Protein AF-A0A2S9FZY2-F1 (afdb_monomer_lite)

Structure (mmCIF, N/CA/C/O backbone):
data_AF-A0A2S9FZY2-F1
#
_entry.id   AF-A0A2S9FZY2-F1
#
loop_
_atom_site.group_PDB
_atom_site.id
_atom_site.type_symbol
_atom_site.label_atom_id
_atom_site.label_alt_id
_atom_site.label_comp_id
_atom_site.label_asym_id
_atom_site.label_entity_id
_atom_site.label_seq_id
_atom_site.pdbx_PDB_ins_code
_atom_site.Cartn_x
_atom_site.Cartn_y
_atom_site.Cartn_z
_atom_site.occupancy
_atom_site.B_iso_or_equiv
_atom_site.auth_seq_id
_atom_site.auth_comp_id
_atom_site.auth_asym_id
_atom_site.auth_atom_id
_atom_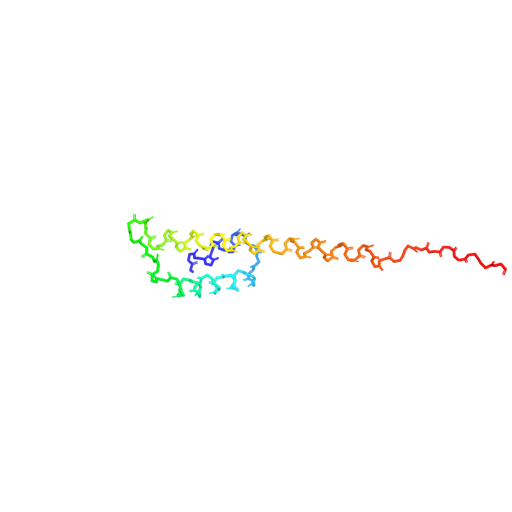site.pdbx_PDB_model_num
ATOM 1 N N . SER A 1 1 ? -1.386 -12.55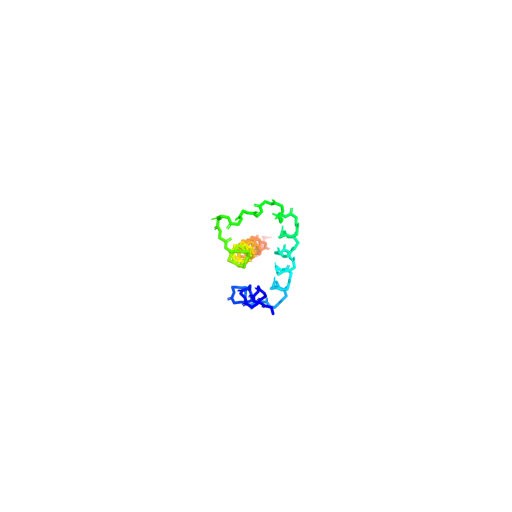8 6.089 1.00 78.00 1 SER A N 1
ATOM 2 C CA . SER A 1 1 ? -1.631 -11.119 6.351 1.00 78.00 1 SER A CA 1
ATOM 3 C C . SER A 1 1 ? -2.424 -10.504 5.195 1.00 78.00 1 SER A C 1
ATOM 5 O O . SER A 1 1 ? -2.105 -10.807 4.050 1.00 78.00 1 SER A O 1
ATOM 7 N N . ARG A 1 2 ? -3.452 -9.670 5.458 1.00 94.06 2 ARG A N 1
ATOM 8 C CA . ARG A 1 2 ? -4.274 -9.005 4.412 1.00 94.06 2 ARG A CA 1
ATOM 9 C C . ARG A 1 2 ? -3.483 -7.989 3.576 1.00 94.06 2 ARG A C 1
ATOM 11 O O . ARG A 1 2 ? -3.769 -7.848 2.394 1.00 94.06 2 ARG A O 1
ATOM 18 N N . VAL A 1 3 ? -2.493 -7.324 4.178 1.00 97.81 3 VAL A N 1
ATOM 19 C CA . VAL A 1 3 ? -1.611 -6.360 3.494 1.00 97.81 3 VAL A CA 1
ATOM 20 C C . VAL A 1 3 ? -0.737 -7.079 2.476 1.00 97.81 3 VAL A C 1
ATOM 22 O O . VAL A 1 3 ? -0.799 -6.747 1.300 1.00 97.81 3 VAL A O 1
ATOM 25 N N . TYR A 1 4 ? -0.022 -8.124 2.907 1.00 98.19 4 TYR A N 1
ATOM 26 C CA . TYR A 1 4 ? 0.821 -8.922 2.015 1.00 98.19 4 TYR A CA 1
ATOM 27 C C . TYR A 1 4 ? 0.028 -9.461 0.820 1.00 98.19 4 TYR A C 1
ATOM 29 O O . TYR A 1 4 ? 0.401 -9.223 -0.318 1.00 98.19 4 TYR A O 1
ATOM 37 N N . GLY A 1 5 ? -1.139 -10.077 1.058 1.00 98.06 5 GLY A N 1
ATOM 38 C CA . GLY A 1 5 ? -1.978 -10.588 -0.033 1.00 98.06 5 GLY A CA 1
ATOM 39 C C . GLY A 1 5 ? -2.449 -9.507 -1.018 1.00 98.06 5 GLY A C 1
ATOM 40 O O . GLY A 1 5 ? -2.543 -9.771 -2.217 1.00 98.06 5 GLY A O 1
ATOM 41 N N . LEU A 1 6 ? -2.719 -8.286 -0.540 1.00 98.38 6 LEU A N 1
ATOM 42 C CA . LEU A 1 6 ? -3.050 -7.151 -1.403 1.00 98.38 6 LEU A CA 1
ATOM 43 C C . LEU A 1 6 ? -1.840 -6.709 -2.232 1.00 98.38 6 LEU A C 1
ATOM 45 O O . LEU A 1 6 ? -1.968 -6.538 -3.442 1.00 98.38 6 LEU A O 1
ATOM 49 N N . VAL A 1 7 ? -0.675 -6.562 -1.601 1.00 98.56 7 VAL A N 1
ATOM 50 C CA . VAL A 1 7 ? 0.569 -6.167 -2.272 1.00 98.56 7 VAL A CA 1
ATOM 51 C C . VAL A 1 7 ? 0.961 -7.207 -3.323 1.00 98.56 7 VAL A C 1
ATOM 53 O O . VAL A 1 7 ? 1.204 -6.842 -4.470 1.00 98.56 7 VAL A O 1
ATOM 56 N N . THR A 1 8 ? 0.912 -8.500 -2.995 1.00 98.44 8 THR A N 1
ATOM 57 C CA . THR A 1 8 ? 1.211 -9.595 -3.931 1.00 98.44 8 THR A CA 1
ATOM 58 C C . THR A 1 8 ? 0.289 -9.603 -5.138 1.00 98.44 8 THR A C 1
ATOM 60 O O . THR A 1 8 ? 0.741 -9.859 -6.252 1.00 98.44 8 THR A O 1
ATOM 63 N N . ARG A 1 9 ? -0.994 -9.266 -4.970 1.00 98.06 9 ARG A N 1
ATOM 64 C CA . ARG A 1 9 ? -1.919 -9.161 -6.106 1.00 98.06 9 ARG A CA 1
ATOM 65 C C . ARG A 1 9 ? -1.538 -8.031 -7.070 1.00 98.06 9 ARG A C 1
ATOM 67 O O . ARG A 1 9 ? -1.794 -8.161 -8.267 1.00 98.06 9 ARG A O 1
ATOM 74 N N . VAL A 1 10 ? -0.948 -6.949 -6.560 1.00 98.06 10 VAL A N 1
ATOM 75 C CA . VAL A 1 10 ? -0.502 -5.799 -7.360 1.00 98.06 10 VAL A CA 1
ATOM 76 C C . VAL A 1 10 ? 0.861 -6.064 -8.002 1.00 98.06 10 VAL A C 1
ATOM 78 O O . VAL A 1 10 ? 0.998 -5.873 -9.205 1.00 98.06 10 VAL A O 1
ATOM 81 N N . LEU A 1 11 ? 1.850 -6.517 -7.225 1.00 97.56 11 LEU A N 1
ATOM 82 C CA . LEU A 1 11 ? 3.232 -6.677 -7.692 1.00 97.56 11 LEU A CA 1
ATOM 83 C C . LEU A 1 11 ? 3.467 -7.965 -8.472 1.00 97.56 11 LEU A C 1
ATOM 85 O O . LEU A 1 11 ? 4.301 -7.979 -9.368 1.00 97.56 11 LEU A O 1
ATOM 89 N N . ARG A 1 12 ? 2.742 -9.040 -8.138 1.00 96.19 12 ARG A N 1
ATOM 90 C CA . ARG A 1 12 ? 2.925 -10.389 -8.706 1.00 96.19 12 ARG A CA 1
ATOM 91 C C . ARG A 1 12 ? 4.357 -10.935 -8.591 1.00 96.19 12 ARG A C 1
ATOM 93 O O . ARG A 1 12 ? 4.698 -11.883 -9.285 1.00 96.19 12 ARG A O 1
ATOM 100 N N . ASP A 1 13 ? 5.145 -10.379 -7.676 1.00 96.81 13 ASP A N 1
ATOM 101 C CA . ASP A 1 13 ? 6.498 -10.811 -7.341 1.00 96.81 13 ASP A CA 1
ATOM 102 C C . ASP A 1 13 ? 6.598 -11.008 -5.818 1.00 96.81 13 ASP A C 1
ATOM 104 O O . ASP A 1 13 ? 6.358 -10.049 -5.074 1.00 96.81 13 ASP A O 1
ATOM 108 N N . PRO A 1 14 ? 6.890 -12.222 -5.318 1.00 95.81 14 PRO A N 1
ATOM 109 C CA . PRO A 1 14 ? 6.944 -12.485 -3.881 1.00 95.81 14 PRO A CA 1
ATOM 110 C C . PRO A 1 14 ? 8.000 -11.667 -3.126 1.00 95.81 14 PRO A C 1
ATOM 112 O O . PRO A 1 14 ? 7.715 -11.237 -2.007 1.00 95.81 14 PRO A O 1
ATOM 115 N N . GLY A 1 15 ? 9.168 -11.420 -3.731 1.00 97.00 15 GLY A N 1
ATOM 116 C CA . GLY A 1 15 ? 10.281 -10.708 -3.100 1.00 97.00 15 GLY A CA 1
ATOM 117 C C . GLY A 1 15 ? 9.966 -9.229 -2.906 1.00 97.00 15 GLY A C 1
ATOM 118 O O . GLY A 1 15 ? 9.972 -8.726 -1.782 1.00 97.00 15 GLY A O 1
ATOM 119 N N . TYR A 1 16 ? 9.552 -8.547 -3.974 1.00 97.00 16 TYR A N 1
ATOM 120 C CA . TYR A 1 16 ? 9.093 -7.162 -3.883 1.00 97.00 16 TYR A CA 1
ATOM 121 C C . TYR A 1 16 ? 7.843 -7.023 -3.020 1.00 97.00 16 TYR A C 1
ATOM 123 O O . TYR A 1 16 ? 7.646 -5.980 -2.391 1.00 97.00 16 TYR A O 1
ATOM 131 N N . SER A 1 17 ? 6.996 -8.054 -2.956 1.00 98.06 17 SER A N 1
ATOM 132 C CA . SER A 1 17 ? 5.825 -8.041 -2.076 1.00 98.06 17 SER A CA 1
ATOM 133 C C . SER A 1 17 ? 6.194 -8.051 -0.606 1.00 98.06 17 SER A C 1
ATOM 135 O O . SER A 1 17 ? 5.548 -7.360 0.184 1.00 98.06 17 SER A O 1
ATOM 137 N N . GLU A 1 18 ? 7.207 -8.825 -0.232 1.00 98.19 18 GLU A N 1
ATOM 138 C CA . GLU A 1 18 ? 7.693 -8.881 1.139 1.00 98.19 18 GLU A CA 1
ATOM 139 C C . GLU A 1 18 ? 8.317 -7.545 1.546 1.00 98.19 18 GLU A C 1
ATOM 141 O O . GLU A 1 18 ? 7.854 -6.936 2.512 1.00 98.19 18 GLU A O 1
ATOM 146 N N . GLU A 1 19 ? 9.262 -7.041 0.750 1.00 97.94 19 GLU A N 1
ATOM 147 C CA . GLU A 1 19 ? 9.917 -5.743 0.961 1.00 97.94 19 GLU A CA 1
ATOM 148 C C . GLU A 1 19 ? 8.882 -4.612 1.085 1.00 97.94 19 GLU A C 1
ATOM 150 O O . GLU A 1 19 ? 8.842 -3.878 2.072 1.00 97.94 19 GLU A O 1
ATOM 155 N N . THR A 1 20 ? 7.955 -4.530 0.127 1.00 98.06 20 THR A N 1
ATOM 156 C CA . THR A 1 20 ? 6.913 -3.495 0.120 1.00 98.06 20 THR A CA 1
ATOM 157 C C . THR A 1 20 ? 5.977 -3.619 1.323 1.00 98.06 20 THR A C 1
ATOM 159 O O . THR A 1 20 ? 5.518 -2.614 1.863 1.00 98.06 20 THR A O 1
ATOM 162 N N . THR A 1 21 ? 5.674 -4.839 1.771 1.00 98.31 21 THR A N 1
ATOM 163 C CA . THR A 1 21 ? 4.840 -5.049 2.961 1.00 98.31 21 THR A CA 1
ATOM 164 C C . THR A 1 21 ? 5.545 -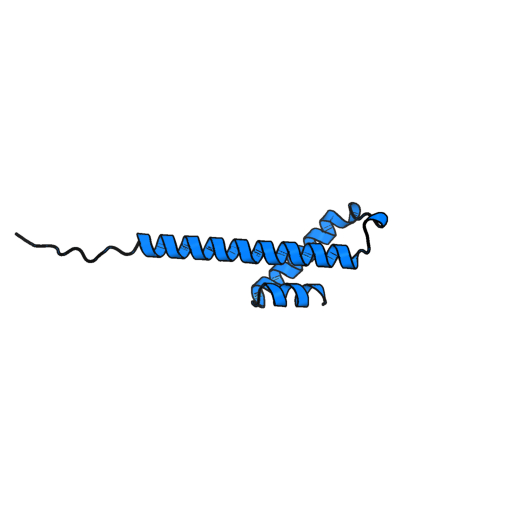4.564 4.225 1.00 98.31 21 THR A C 1
ATOM 166 O O . THR A 1 21 ? 4.909 -3.918 5.059 1.00 98.31 21 THR A O 1
ATOM 169 N N . GLN A 1 22 ? 6.842 -4.843 4.367 1.00 98.00 22 GLN A N 1
ATOM 170 C CA . GLN A 1 22 ? 7.643 -4.359 5.493 1.00 98.00 22 GLN A CA 1
ATOM 171 C C . GLN A 1 22 ? 7.695 -2.824 5.508 1.00 98.00 22 GLN A C 1
ATOM 173 O O . GLN A 1 22 ? 7.393 -2.215 6.535 1.00 98.00 22 GLN A O 1
ATOM 178 N N . ASP A 1 23 ? 7.945 -2.200 4.354 1.00 97.81 23 ASP A N 1
ATOM 179 C CA . ASP A 1 23 ? 7.915 -0.744 4.177 1.00 97.81 23 ASP A CA 1
ATOM 180 C C . ASP A 1 23 ? 6.588 -0.117 4.614 1.00 97.81 23 ASP A C 1
ATOM 182 O O . ASP A 1 23 ? 6.574 0.905 5.301 1.00 97.81 23 ASP A O 1
ATOM 186 N N . VAL A 1 24 ? 5.460 -0.732 4.242 1.00 97.94 24 VAL A N 1
ATOM 187 C CA . VAL A 1 24 ? 4.127 -0.258 4.639 1.00 97.94 24 VAL A CA 1
ATOM 188 C C . VAL A 1 24 ? 3.990 -0.257 6.157 1.00 97.94 24 VAL A C 1
ATOM 190 O O . VAL A 1 24 ? 3.548 0.739 6.724 1.00 97.94 24 VAL A O 1
ATOM 193 N N . TYR A 1 25 ? 4.376 -1.338 6.836 1.00 97.69 25 TYR A N 1
ATOM 194 C CA . TYR A 1 25 ? 4.274 -1.396 8.295 1.00 97.69 25 TYR A CA 1
ATOM 195 C C . TYR A 1 25 ? 5.226 -0.419 8.992 1.00 97.69 25 TYR A C 1
ATOM 197 O O . TYR A 1 25 ? 4.829 0.207 9.975 1.00 97.69 25 TYR A O 1
ATOM 205 N N . LEU A 1 26 ? 6.438 -0.223 8.468 1.00 97.81 26 LEU A N 1
ATOM 206 C CA . LEU A 1 26 ? 7.361 0.799 8.968 1.00 97.81 26 LEU A CA 1
ATOM 207 C C . LEU A 1 26 ? 6.795 2.209 8.792 1.00 97.81 26 LEU A C 1
ATOM 209 O O . LEU A 1 26 ? 6.915 3.044 9.689 1.00 97.81 26 LEU A O 1
ATOM 213 N N . GLN A 1 27 ? 6.153 2.481 7.657 1.00 96.25 27 GLN A N 1
ATOM 214 C CA . GLN A 1 27 ? 5.500 3.760 7.416 1.00 96.25 27 GLN A CA 1
ATOM 215 C C . GLN A 1 27 ? 4.342 3.981 8.390 1.00 96.25 27 GLN A C 1
ATOM 217 O O . GLN A 1 27 ? 4.265 5.044 8.997 1.00 96.25 27 GLN A O 1
ATOM 222 N N . VAL A 1 28 ? 3.497 2.967 8.594 1.00 96.31 28 VAL A N 1
ATOM 223 C CA . VAL A 1 28 ? 2.393 3.012 9.565 1.00 96.31 28 VAL A CA 1
ATOM 224 C C . VAL A 1 28 ? 2.915 3.288 10.964 1.00 96.31 28 VAL A C 1
ATOM 226 O O . VAL A 1 28 ? 2.375 4.156 11.634 1.00 96.31 28 VAL A O 1
ATOM 229 N N . TRP A 1 29 ? 3.978 2.601 11.390 1.00 96.94 29 TRP A N 1
ATOM 230 C CA . TRP A 1 29 ? 4.604 2.835 12.690 1.00 96.94 29 TRP A CA 1
ATOM 231 C C . TRP A 1 29 ? 5.028 4.298 12.862 1.00 96.94 29 TRP A C 1
ATOM 233 O O . TRP A 1 29 ? 4.737 4.911 13.884 1.00 96.94 29 TRP A O 1
ATOM 243 N N . ARG A 1 30 ? 5.666 4.880 11.839 1.00 97.00 30 ARG A N 1
ATOM 244 C CA . ARG A 1 30 ? 6.128 6.277 11.862 1.00 97.00 30 ARG A CA 1
ATOM 245 C C . ARG A 1 30 ? 4.997 7.300 11.794 1.00 97.00 30 ARG A C 1
ATOM 247 O O . ARG A 1 30 ? 5.184 8.412 12.262 1.00 97.00 30 ARG A O 1
ATOM 254 N N . SER A 1 31 ? 3.861 6.964 11.183 1.00 94.31 31 SER A N 1
ATOM 255 C CA . SER A 1 31 ? 2.751 7.902 10.970 1.00 94.31 31 SER A CA 1
ATOM 256 C C . SER A 1 31 ? 1.512 7.602 11.814 1.00 94.31 31 SER A C 1
ATOM 258 O O . SER A 1 31 ? 0.471 8.208 11.571 1.00 94.31 31 SER A O 1
ATOM 260 N N . ALA A 1 32 ? 1.588 6.664 12.762 1.00 94.25 32 ALA A N 1
ATOM 261 C CA . ALA A 1 32 ? 0.442 6.214 13.553 1.00 94.25 32 ALA A CA 1
ATOM 262 C C . ALA A 1 32 ? -0.190 7.347 14.374 1.00 94.25 32 ALA A C 1
ATOM 264 O O . ALA A 1 32 ? -1.406 7.380 14.527 1.00 94.25 32 ALA A O 1
ATOM 265 N N . GLU A 1 33 ? 0.618 8.299 14.845 1.00 94.88 33 GLU A N 1
ATOM 266 C CA . GLU A 1 33 ? 0.155 9.489 15.573 1.00 94.88 33 GLU A CA 1
ATOM 267 C C . GLU A 1 33 ? -0.744 10.413 14.736 1.00 94.88 33 GLU A C 1
ATOM 269 O O . GLU A 1 33 ? -1.556 11.145 15.290 1.00 94.88 33 GLU A O 1
ATOM 274 N N . ASN A 1 34 ? -0.646 10.339 13.405 1.00 91.50 34 ASN A N 1
ATOM 275 C CA . ASN A 1 34 ? -1.440 11.146 12.478 1.00 91.50 34 ASN A CA 1
ATOM 276 C C . ASN A 1 34 ? -2.751 10.461 12.063 1.00 91.50 34 ASN A C 1
ATOM 278 O O . ASN A 1 34 ? -3.465 10.972 11.199 1.00 91.50 34 ASN A O 1
ATOM 282 N N . TYR A 1 35 ? -3.057 9.279 12.607 1.00 93.62 35 TYR A N 1
ATOM 283 C CA . TYR A 1 35 ? -4.320 8.608 12.329 1.00 93.62 35 TYR A CA 1
ATOM 284 C C . TYR A 1 35 ? -5.480 9.364 12.985 1.00 93.62 35 TYR A C 1
ATOM 286 O O . TYR A 1 35 ? -5.526 9.526 14.203 1.00 93.62 35 TYR A O 1
ATOM 294 N N . ASP A 1 36 ? -6.445 9.766 12.162 1.00 93.75 36 ASP A N 1
ATOM 295 C CA . ASP A 1 36 ? -7.693 10.380 12.598 1.00 93.75 36 ASP A CA 1
ATOM 296 C C . ASP A 1 36 ? -8.837 9.348 12.535 1.00 93.75 36 ASP A C 1
ATOM 298 O O . ASP A 1 36 ? -9.252 8.960 11.437 1.00 93.75 36 ASP A O 1
ATOM 302 N N . PRO A 1 37 ? -9.390 8.911 13.684 1.00 95.06 37 PRO A N 1
ATOM 303 C CA . PRO A 1 37 ? -10.518 7.984 13.716 1.00 95.06 37 PRO A CA 1
ATOM 304 C C . PRO A 1 37 ? -11.778 8.492 13.006 1.00 95.06 37 PRO A C 1
ATOM 306 O O . PRO A 1 37 ? -12.603 7.678 12.588 1.00 95.06 37 PRO A O 1
ATOM 309 N N . SER A 1 38 ? -11.943 9.811 12.865 1.00 96.25 38 SER A N 1
ATOM 310 C CA . SER A 1 38 ? -13.083 10.405 12.162 1.00 96.25 38 SER A CA 1
ATOM 311 C C . SER A 1 38 ? -12.988 10.248 10.639 1.00 96.25 38 SER A C 1
ATOM 313 O O . SER A 1 38 ? -14.014 10.214 9.960 1.00 96.25 38 SER A O 1
ATOM 315 N N . ALA A 1 39 ? -11.777 10.053 10.104 1.00 91.12 39 ALA A N 1
ATOM 316 C CA . ALA A 1 39 ? -11.522 9.860 8.677 1.00 91.12 39 ALA A CA 1
ATOM 317 C C . ALA A 1 39 ? -11.751 8.411 8.196 1.00 91.12 39 ALA A C 1
ATOM 319 O O . ALA A 1 39 ? -11.710 8.141 6.993 1.00 91.12 39 ALA A O 1
ATOM 320 N N . GLY A 1 40 ? -12.008 7.467 9.109 1.00 94.25 40 GLY A N 1
ATOM 321 C CA . GLY A 1 40 ? -12.354 6.079 8.793 1.00 94.25 40 GLY A CA 1
ATOM 322 C C . GLY A 1 40 ? -11.543 5.053 9.580 1.00 94.25 40 GLY A C 1
ATOM 323 O O . GLY A 1 40 ? -10.687 5.391 10.383 1.00 94.25 40 GLY A O 1
ATOM 324 N N . SER A 1 41 ? -11.821 3.762 9.357 1.00 96.25 41 SER A N 1
ATOM 325 C CA . SER A 1 41 ? -11.208 2.691 10.161 1.00 96.25 41 SER A CA 1
ATOM 326 C C . SER A 1 41 ? -9.685 2.562 9.955 1.00 96.25 41 SER A C 1
ATOM 328 O O . SER A 1 41 ? -9.210 2.726 8.822 1.00 96.25 41 SER A O 1
ATOM 330 N N . PRO A 1 42 ? -8.918 2.099 10.968 1.00 95.06 42 PRO A N 1
ATOM 331 C CA . PRO A 1 42 ? -7.468 1.913 10.838 1.00 95.06 42 PRO A CA 1
ATOM 332 C C . PRO A 1 42 ? -7.111 0.887 9.760 1.00 95.06 42 PRO A C 1
ATOM 334 O O . PRO A 1 42 ? -6.102 0.995 9.070 1.00 95.06 42 PRO A O 1
ATOM 337 N N . THR A 1 43 ? -7.970 -0.120 9.585 1.00 95.44 43 THR A N 1
ATOM 338 C CA . THR A 1 43 ? -7.791 -1.154 8.564 1.00 95.44 43 THR A CA 1
ATOM 339 C C . THR A 1 43 ? -7.965 -0.592 7.155 1.00 95.44 43 THR A C 1
ATOM 341 O O . THR A 1 43 ? -7.187 -0.932 6.267 1.00 95.44 43 THR A O 1
ATOM 344 N N . ALA A 1 44 ? -8.967 0.263 6.930 1.00 95.12 44 ALA A N 1
ATOM 345 C CA . ALA A 1 44 ? -9.166 0.907 5.633 1.00 95.12 44 ALA A CA 1
ATOM 346 C C . ALA A 1 44 ? -7.999 1.846 5.296 1.00 95.12 44 ALA A C 1
ATOM 348 O O . ALA A 1 44 ? -7.493 1.820 4.172 1.00 95.12 44 ALA A O 1
ATOM 349 N N . TRP A 1 45 ? -7.522 2.603 6.287 1.00 95.19 45 TRP A N 1
ATOM 350 C CA . TRP A 1 45 ? -6.341 3.452 6.150 1.00 95.19 45 TRP A CA 1
ATOM 351 C C . TRP A 1 45 ? -5.087 2.637 5.792 1.00 95.19 45 TRP A C 1
ATOM 353 O O . TRP A 1 45 ? -4.435 2.918 4.785 1.00 95.19 45 TRP A O 1
ATOM 363 N N . LEU A 1 46 ? -4.819 1.550 6.526 1.00 96.50 46 LEU A N 1
ATOM 364 C CA . LEU A 1 46 ? -3.706 0.632 6.261 1.00 96.50 46 LEU A CA 1
ATOM 365 C C . LEU A 1 46 ? -3.752 0.040 4.844 1.00 96.50 46 LEU A C 1
ATOM 367 O O . LEU A 1 46 ? -2.740 0.014 4.147 1.00 96.50 46 LEU A O 1
ATOM 371 N N . LEU A 1 47 ? -4.917 -0.444 4.402 1.00 97.00 47 LEU A N 1
ATOM 372 C CA . LEU A 1 47 ? -5.062 -1.047 3.073 1.00 97.00 47 LEU A CA 1
ATOM 373 C C . LEU A 1 47 ? -4.914 -0.014 1.948 1.00 97.00 47 LEU A C 1
ATOM 375 O O . LEU A 1 47 ? -4.351 -0.336 0.902 1.00 97.00 47 LEU A O 1
ATOM 379 N N . THR A 1 48 ? -5.365 1.222 2.172 1.00 95.94 48 THR A N 1
ATOM 380 C CA . THR A 1 48 ? -5.170 2.337 1.232 1.00 95.94 48 THR A CA 1
ATOM 381 C C . THR A 1 48 ? -3.689 2.661 1.078 1.00 95.94 48 THR A C 1
ATOM 383 O O . THR A 1 48 ? -3.188 2.768 -0.044 1.00 95.94 48 THR A O 1
ATOM 386 N N . LEU A 1 49 ? -2.967 2.750 2.198 1.00 96.06 49 LEU A N 1
ATOM 387 C CA . LEU A 1 49 ? -1.530 2.986 2.189 1.00 96.06 49 LEU A CA 1
ATOM 388 C C . LEU A 1 49 ? -0.776 1.854 1.477 1.00 96.06 49 LEU A C 1
ATOM 390 O O . LEU A 1 49 ? 0.065 2.116 0.617 1.00 96.06 49 LEU A O 1
ATOM 394 N N . ALA A 1 50 ? -1.129 0.603 1.780 1.00 98.12 50 ALA A N 1
ATOM 395 C CA . ALA A 1 50 ? -0.548 -0.573 1.144 1.00 98.12 50 ALA A CA 1
ATOM 396 C C . ALA A 1 50 ? -0.746 -0.576 -0.376 1.00 98.12 50 ALA A C 1
ATOM 398 O O . ALA A 1 50 ? 0.198 -0.822 -1.126 1.00 98.12 50 ALA A O 1
ATOM 399 N N . HIS A 1 51 ? -1.959 -0.264 -0.839 1.00 98.44 51 HIS A N 1
ATOM 400 C CA . HIS A 1 51 ? -2.254 -0.194 -2.265 1.00 98.44 51 HIS A CA 1
ATOM 401 C C . HIS A 1 51 ? -1.436 0.895 -2.961 1.00 98.44 51 HIS A C 1
ATOM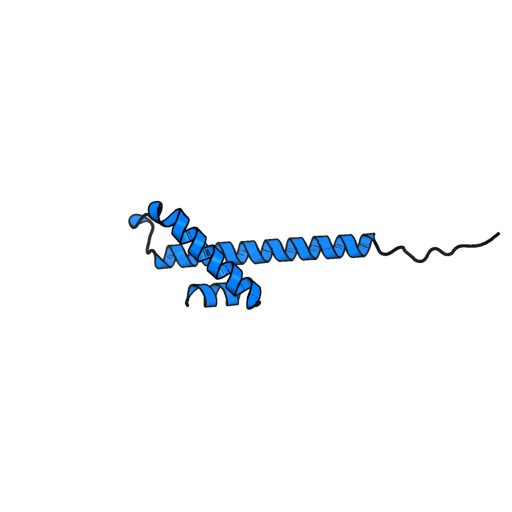 403 O O . HIS A 1 51 ? -0.813 0.624 -3.988 1.00 98.44 51 HIS A O 1
ATOM 409 N N . ARG A 1 52 ? -1.379 2.100 -2.378 1.00 97.62 52 ARG A N 1
ATOM 410 C CA . ARG A 1 52 ? -0.572 3.201 -2.916 1.00 97.62 52 ARG A CA 1
ATOM 411 C C . ARG A 1 52 ? 0.901 2.812 -3.024 1.00 97.62 52 ARG A C 1
ATOM 413 O O . ARG A 1 52 ? 1.483 2.966 -4.093 1.00 97.62 52 ARG A O 1
ATOM 420 N N . ARG A 1 53 ? 1.483 2.254 -1.957 1.00 97.69 53 ARG A N 1
ATOM 421 C CA . ARG A 1 53 ? 2.893 1.840 -1.947 1.00 97.69 53 ARG A CA 1
ATOM 422 C C . ARG A 1 53 ? 3.178 0.765 -2.997 1.00 97.69 53 ARG A C 1
ATOM 424 O O . ARG A 1 53 ? 4.183 0.859 -3.694 1.00 97.69 53 ARG A O 1
ATOM 431 N N . ALA A 1 54 ? 2.281 -0.209 -3.158 1.00 98.25 54 ALA A N 1
ATOM 432 C CA . ALA A 1 54 ? 2.418 -1.233 -4.188 1.00 98.25 54 ALA A CA 1
ATOM 433 C C . ALA A 1 54 ? 2.372 -0.633 -5.605 1.00 98.25 54 ALA A C 1
ATOM 435 O O . ALA A 1 54 ? 3.217 -0.956 -6.434 1.00 98.25 54 ALA A O 1
ATOM 436 N N . VAL A 1 55 ? 1.444 0.287 -5.885 1.00 98.31 55 VAL A N 1
ATOM 437 C CA . VAL A 1 55 ? 1.382 0.985 -7.184 1.00 98.31 55 VAL A CA 1
ATOM 438 C C . VAL A 1 55 ? 2.647 1.809 -7.437 1.00 98.31 55 VAL A C 1
ATOM 440 O O . VAL A 1 55 ? 3.190 1.777 -8.542 1.00 98.31 55 VAL A O 1
ATOM 443 N N . ASP A 1 56 ? 3.146 2.516 -6.424 1.00 97.62 56 ASP A N 1
ATOM 444 C CA .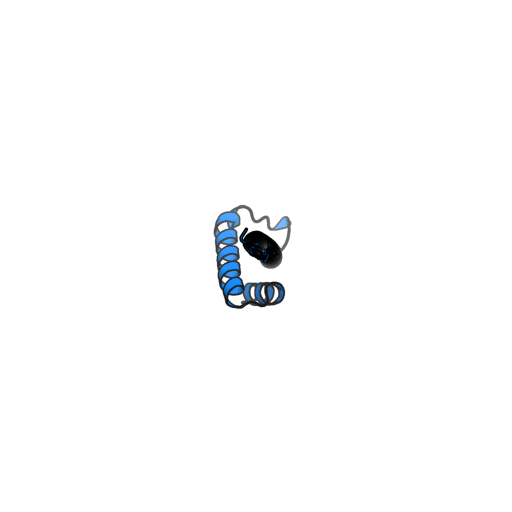 ASP A 1 56 ? 4.378 3.298 -6.532 1.00 97.62 56 ASP A CA 1
ATOM 445 C C . ASP A 1 56 ? 5.594 2.395 -6.812 1.00 97.62 56 ASP A C 1
ATOM 447 O O . ASP A 1 56 ? 6.433 2.739 -7.647 1.00 97.62 56 ASP A O 1
ATOM 451 N N . ARG A 1 57 ? 5.653 1.197 -6.210 1.00 97.25 57 ARG A N 1
ATOM 452 C CA . ARG A 1 57 ? 6.678 0.183 -6.508 1.00 97.25 57 ARG A CA 1
ATOM 453 C C . ARG A 1 57 ? 6.593 -0.302 -7.959 1.00 97.25 57 ARG A C 1
ATOM 455 O O . ARG A 1 57 ? 7.620 -0.297 -8.630 1.00 97.25 57 ARG A O 1
ATOM 462 N N . VAL A 1 58 ? 5.398 -0.630 -8.475 1.00 97.69 58 VAL A N 1
ATOM 463 C CA . VAL A 1 58 ? 5.216 -0.998 -9.901 1.00 97.69 58 VAL A CA 1
ATOM 464 C C . VAL A 1 58 ? 5.751 0.102 -10.811 1.00 97.69 58 VAL A C 1
ATOM 466 O O . VAL A 1 58 ? 6.494 -0.173 -11.749 1.00 97.69 58 VAL A O 1
ATOM 469 N N . ARG A 1 59 ? 5.395 1.361 -10.536 1.00 96.94 59 ARG A N 1
ATOM 470 C CA . ARG A 1 59 ? 5.845 2.505 -11.339 1.00 96.94 59 ARG A CA 1
ATOM 471 C C . ARG A 1 59 ? 7.363 2.661 -11.308 1.00 96.94 59 ARG A C 1
ATOM 473 O O . ARG A 1 59 ? 7.960 2.913 -12.351 1.00 96.94 59 ARG A O 1
ATOM 480 N N . SER A 1 60 ? 7.975 2.497 -10.136 1.00 95.94 60 SER A N 1
ATOM 481 C CA . SER A 1 60 ? 9.430 2.552 -9.973 1.00 95.94 60 SER A CA 1
ATOM 482 C C . SER A 1 60 ? 10.136 1.474 -10.797 1.00 95.94 60 SER A C 1
ATOM 484 O O . SER A 1 60 ? 11.082 1.788 -11.518 1.00 95.94 60 SER A O 1
ATOM 486 N N . GLU A 1 61 ? 9.641 0.236 -10.750 1.00 94.75 61 GLU A N 1
ATOM 487 C CA . GLU A 1 61 ? 10.233 -0.892 -11.479 1.00 94.75 61 GLU A CA 1
ATOM 488 C C . GLU A 1 61 ? 10.083 -0.758 -12.990 1.00 94.75 61 GLU A C 1
ATOM 490 O O . GLU A 1 61 ? 11.044 -0.942 -13.734 1.00 94.75 61 GLU A O 1
ATOM 495 N N . GLN A 1 62 ? 8.912 -0.331 -13.461 1.00 95.31 62 GLN A N 1
ATOM 496 C CA . GLN A 1 62 ? 8.704 -0.054 -14.882 1.00 95.31 62 GLN A CA 1
ATOM 497 C C . GLN A 1 62 ? 9.622 1.069 -15.381 1.00 95.31 62 GLN A C 1
ATOM 499 O O . GLN A 1 62 ? 10.203 0.981 -16.466 1.00 95.31 62 GLN A O 1
ATOM 504 N N . ALA A 1 63 ? 9.806 2.119 -14.576 1.00 95.06 63 ALA A N 1
ATOM 505 C CA . ALA A 1 63 ? 10.730 3.197 -14.904 1.00 95.06 63 ALA A CA 1
ATOM 506 C C . ALA A 1 63 ? 12.195 2.722 -14.913 1.00 95.06 63 ALA A C 1
ATOM 508 O O . ALA A 1 63 ? 12.964 3.162 -15.768 1.00 95.06 63 ALA A O 1
ATOM 509 N N . ALA A 1 64 ? 12.586 1.831 -13.995 1.00 93.94 64 ALA A N 1
ATOM 510 C CA . ALA A 1 64 ? 13.921 1.236 -13.959 1.00 93.94 64 ALA A CA 1
ATOM 511 C C . ALA A 1 64 ? 14.186 0.363 -15.194 1.00 93.94 64 ALA A C 1
ATOM 513 O O . ALA A 1 64 ? 15.152 0.620 -15.910 1.00 93.94 64 ALA A O 1
ATOM 514 N N . SER A 1 65 ? 13.272 -0.555 -15.512 1.00 93.38 65 SER A N 1
ATOM 515 C CA . SER A 1 65 ? 13.355 -1.421 -16.695 1.00 93.38 65 SER A CA 1
ATOM 516 C C . SER A 1 65 ? 13.394 -0.624 -18.008 1.00 93.38 65 SER A C 1
ATOM 518 O O . SER A 1 65 ? 14.180 -0.922 -18.910 1.00 93.38 65 SER A O 1
ATOM 520 N N . THR A 1 66 ? 12.612 0.458 -18.106 1.00 94.00 66 THR A N 1
ATOM 521 C CA . THR A 1 66 ? 12.638 1.350 -19.279 1.00 94.00 66 THR A CA 1
ATOM 522 C C . THR A 1 66 ? 13.998 2.028 -19.445 1.00 94.00 66 THR A C 1
ATOM 524 O O . THR A 1 66 ? 14.497 2.145 -20.566 1.00 94.00 66 THR A O 1
ATOM 527 N N . ARG A 1 67 ? 14.608 2.498 -18.347 1.00 92.50 67 ARG A N 1
ATOM 528 C CA . ARG A 1 67 ? 15.952 3.091 -18.388 1.00 92.50 67 ARG A CA 1
ATOM 529 C C . ARG A 1 67 ? 16.982 2.057 -18.821 1.00 92.50 67 ARG A C 1
ATOM 531 O O . ARG A 1 67 ? 17.746 2.341 -19.734 1.00 92.50 67 ARG A O 1
ATOM 538 N N . GLU A 1 68 ? 16.963 0.874 -18.219 1.00 92.75 68 GLU A N 1
ATOM 539 C CA . GLU A 1 68 ? 17.877 -0.222 -18.548 1.00 92.75 68 GLU A CA 1
ATOM 540 C C . GLU A 1 68 ? 17.792 -0.613 -20.029 1.00 92.75 68 GLU A C 1
ATOM 542 O O . GLU A 1 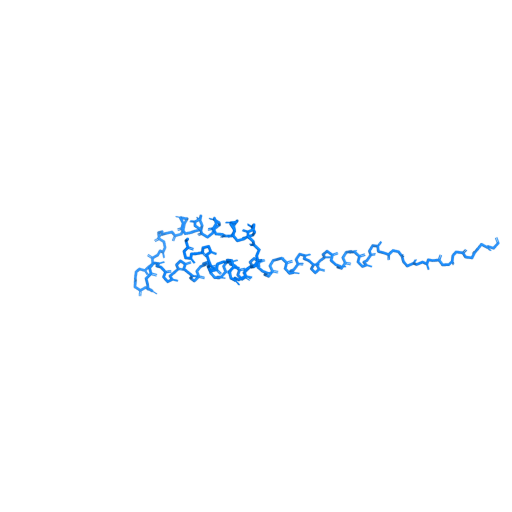68 ? 18.810 -0.662 -20.714 1.00 92.75 68 GLU A O 1
ATOM 547 N N . SER A 1 69 ? 16.576 -0.753 -20.564 1.00 92.25 69 SER A N 1
ATOM 548 C CA . SER A 1 69 ? 16.354 -1.050 -21.985 1.00 92.25 69 SER A CA 1
ATOM 549 C C . SER A 1 69 ? 16.920 0.036 -22.908 1.00 92.25 69 SER A C 1
ATOM 551 O O . SER A 1 69 ? 17.513 -0.268 -23.941 1.00 92.25 69 SER A O 1
ATOM 553 N N . ARG A 1 70 ? 16.769 1.317 -22.539 1.00 90.19 70 ARG A N 1
ATOM 554 C CA . ARG A 1 70 ? 17.329 2.446 -23.304 1.00 90.19 70 ARG A CA 1
ATOM 555 C C . ARG A 1 70 ? 18.852 2.467 -23.270 1.00 90.19 70 ARG A C 1
ATOM 557 O O . ARG A 1 70 ? 19.461 2.720 -24.303 1.00 90.19 70 ARG A O 1
ATOM 564 N N . TYR A 1 71 ? 19.454 2.207 -22.110 1.00 88.56 71 TYR A N 1
ATOM 565 C CA . TYR A 1 71 ? 20.907 2.108 -21.994 1.00 88.56 71 TYR A CA 1
ATOM 566 C C . TYR A 1 71 ? 21.445 0.949 -22.830 1.00 88.56 71 TYR A C 1
ATOM 568 O O . TYR A 1 71 ? 22.363 1.168 -23.611 1.00 88.56 71 TYR A O 1
ATOM 576 N N . GLY A 1 72 ? 20.818 -0.229 -22.746 1.00 88.44 72 GLY A N 1
ATOM 577 C CA . GLY A 1 72 ? 21.187 -1.386 -23.559 1.00 88.44 72 GLY A CA 1
ATOM 578 C C . GLY A 1 72 ? 21.117 -1.094 -25.059 1.00 88.44 72 GLY A C 1
ATOM 579 O O . GLY A 1 72 ? 22.055 -1.404 -25.784 1.00 88.44 72 GLY A O 1
ATOM 580 N N . ALA A 1 73 ? 20.056 -0.428 -25.525 1.00 85.81 73 ALA A N 1
ATOM 581 C CA . ALA A 1 73 ? 19.925 -0.038 -26.930 1.00 85.81 73 ALA A CA 1
ATOM 582 C C . ALA A 1 73 ? 20.989 0.981 -27.381 1.00 85.81 73 ALA A C 1
ATOM 584 O O . ALA A 1 73 ? 21.422 0.933 -28.527 1.00 85.81 73 ALA A O 1
ATOM 585 N N . ALA A 1 74 ? 21.412 1.895 -26.502 1.00 83.62 74 ALA A N 1
ATOM 586 C CA . ALA A 1 74 ? 22.429 2.899 -26.816 1.00 83.62 74 ALA A CA 1
ATOM 587 C C . ALA A 1 74 ? 23.866 2.350 -26.776 1.00 83.62 74 ALA A C 1
ATOM 589 O O . ALA A 1 74 ? 24.744 2.916 -27.419 1.00 83.62 74 ALA A O 1
ATOM 590 N N . SER A 1 75 ? 24.118 1.275 -26.024 1.00 81.56 75 SER A N 1
ATOM 591 C CA . SER A 1 75 ? 25.439 0.643 -25.911 1.00 81.56 75 SER A CA 1
ATOM 592 C C . SER A 1 75 ? 25.697 -0.461 -26.944 1.00 81.56 75 SER A C 1
ATOM 594 O O . SER A 1 75 ? 26.802 -0.995 -26.990 1.00 81.56 75 SER A O 1
ATOM 596 N N . VAL A 1 76 ? 24.700 -0.836 -27.754 1.00 78.75 76 VAL A N 1
ATOM 597 C CA . VAL A 1 76 ? 24.911 -1.724 -28.906 1.00 78.75 76 VAL A CA 1
ATOM 598 C C . VAL A 1 76 ? 25.515 -0.891 -30.037 1.00 78.75 76 VAL A C 1
ATOM 600 O O . VAL A 1 76 ? 24.815 -0.125 -30.694 1.00 78.75 76 VAL A O 1
ATOM 603 N N . GLU A 1 77 ? 26.821 -1.037 -30.251 1.00 68.19 77 GLU A N 1
ATOM 604 C CA . GLU A 1 77 ? 27.515 -0.481 -31.414 1.00 68.19 77 GLU A CA 1
ATOM 605 C C . GLU A 1 77 ? 26.938 -1.135 -32.688 1.00 68.19 77 GLU A C 1
ATOM 607 O O . GLU A 1 77 ? 26.967 -2.367 -32.801 1.00 68.19 77 GLU A O 1
ATOM 612 N N . PRO A 1 78 ? 26.346 -0.375 -33.632 1.00 69.94 78 PRO A N 1
ATOM 613 C CA . PRO A 1 78 ? 25.905 -0.952 -34.895 1.00 69.94 78 PRO A CA 1
ATOM 614 C C . PRO A 1 78 ? 27.124 -1.519 -35.642 1.00 69.94 78 PRO A C 1
ATOM 616 O O . PRO A 1 78 ? 28.195 -0.919 -35.565 1.00 69.94 78 PRO A O 1
ATOM 619 N N . PRO A 1 79 ? 26.992 -2.649 -36.364 1.00 67.62 79 PRO A N 1
ATOM 620 C CA . PRO A 1 79 ? 28.100 -3.218 -37.122 1.00 67.62 79 PRO A CA 1
ATOM 621 C C . PRO A 1 79 ? 28.613 -2.184 -38.130 1.00 67.62 79 PRO A C 1
ATOM 623 O O . PRO A 1 79 ? 27.946 -1.879 -39.119 1.00 67.62 79 PRO A O 1
ATOM 626 N N . SER A 1 80 ? 29.776 -1.606 -37.838 1.00 71.94 80 SER A N 1
ATOM 627 C CA . SER A 1 80 ? 30.491 -0.706 -38.727 1.00 71.94 80 SER A CA 1
ATOM 628 C C . SER A 1 80 ? 31.214 -1.545 -39.772 1.00 71.94 80 SER A C 1
ATOM 630 O O . SER A 1 80 ? 32.084 -2.356 -39.454 1.00 71.94 80 SER A O 1
ATOM 632 N N . ASP A 1 81 ? 30.843 -1.363 -41.037 1.00 77.81 81 ASP A N 1
ATOM 633 C CA . ASP A 1 81 ? 31.593 -1.939 -42.147 1.00 77.81 81 ASP A CA 1
ATOM 634 C C . ASP A 1 81 ? 32.888 -1.130 -42.305 1.00 77.81 81 ASP A C 1
ATOM 636 O O . ASP A 1 81 ? 32.913 -0.043 -42.889 1.00 77.81 81 ASP A O 1
ATOM 640 N N . HIS A 1 82 ? 33.956 -1.598 -41.660 1.00 74.56 82 HIS A N 1
ATOM 641 C CA . HIS A 1 82 ? 35.278 -0.998 -41.780 1.00 74.56 82 HIS A CA 1
ATOM 642 C C . HIS A 1 82 ? 35.889 -1.409 -43.122 1.00 74.56 82 HIS A C 1
ATOM 644 O O . HIS A 1 82 ? 36.518 -2.461 -43.237 1.00 74.56 82 HIS A O 1
ATOM 650 N N . VAL A 1 83 ? 35.714 -0.562 -44.136 1.00 77.62 83 VAL A N 1
ATOM 651 C CA . VAL A 1 83 ? 36.427 -0.687 -45.412 1.00 77.62 83 VAL A CA 1
ATOM 652 C C . VAL A 1 83 ? 37.876 -0.247 -45.189 1.00 77.62 83 VAL A C 1
ATOM 654 O O . VAL A 1 83 ? 38.136 0.923 -44.914 1.00 77.62 83 VAL A O 1
ATOM 657 N N . PHE A 1 84 ? 38.809 -1.197 -45.253 1.00 64.12 84 PHE A N 1
ATOM 658 C CA . PHE A 1 84 ? 40.241 -0.906 -45.315 1.00 64.12 84 PHE A CA 1
ATOM 659 C C . PHE A 1 84 ? 40.592 -0.445 -46.738 1.00 64.12 84 PHE A C 1
ATOM 661 O O . PHE A 1 84 ? 40.232 -1.132 -47.696 1.00 64.12 84 PHE A O 1
ATOM 668 N N . ASP A 1 85 ? 41.252 0.711 -46.845 1.00 69.31 85 ASP A N 1
ATOM 669 C CA . ASP A 1 85 ? 41.870 1.247 -48.073 1.00 69.31 85 ASP A CA 1
ATOM 670 C C . ASP A 1 85 ? 43.306 0.711 -48.228 1.00 69.31 85 ASP A C 1
ATOM 672 O O . ASP A 1 85 ? 43.994 0.576 -47.184 1.00 69.31 85 ASP A O 1
#

Sequence (85 aa):
SRVYGLVTRVLRDPGYSEETTQDVYLQVWRSAENYDPSAGSPTAWLLTLAHRRAVDRVRSEQAASTRESRYGAASVEPPSDHVFD

Foldseek 3Di:
DVLLVLLCVLQVDNVVSVVLSVVLVVVCVVCVVVDDVVVDDPVVVSNVSSNVSSVVVVVVVVVVVVVVVVVVVVPPDDDDPDDDD

Radius of gyration: 21.11 Å; chains: 1; bounding box: 55×24×64 Å

pLDDT: mean 92.49, std 8.49, range [64.12, 98.56]

Secondary structure (DSSP, 8-state):
-HHHHHHHHHH--HHHHHHHHHHHHHHHHHHGGG--GGG--HHHHHHHHHHHHHHHHHHHHHHHHHHHHHHHHHHS---------